Protein 1Q2Y (pdb70)

Sequence (140 aa):
MKAVIAKNEEQLKDAFYVREEVFVKEQNVPAEEEIDELENESEHIVVYDGEKPVGAGRWRMKDGYGKLERICVLKSHRSAGVGGIIMKALEKAAADGGASGFILNAQTQAVPFYKKHGYRVLSEKEFLDAGIPHLQMMKD

Nearest PDB structures (foldseek):
  1q2y-assembly1_A  TM=1.007E+00  e=3.861E-29  Bacillus subtilis
  5jph-assembly2_A  TM=8.997E-01  e=4.196E-15  Staphylococcus aureus subsp. aureus COL
  3ne7-assembly1_A  TM=6.985E-01  e=9.681E-07  Thermoplasma acidophilum
  2cnt-assembly4_D  TM=7.303E-01  e=1.438E-05  Salmonella enterica subsp. enterica serovar Typhimurium str. LT2
  5isv-assembly2_B  TM=6.826E-01  e=3.192E-05  Escherichia coli O157:H7

Radius of gyration: 13.89 Å; Cα contacts (8 Å, |Δi|>4): 269; chains: 1; bounding box: 32×38×34 Å

InterPro domains:
  IPR000182 GNAT domain [PF13673] (20-139)
  IPR000182 GNAT domain [PS51186] (2-140)
  IPR016181 Acyl-CoA N-acyltransferase [SSF55729] (3-140)
  IPR039143 Glucosamine 6-phosphate N-acetyltra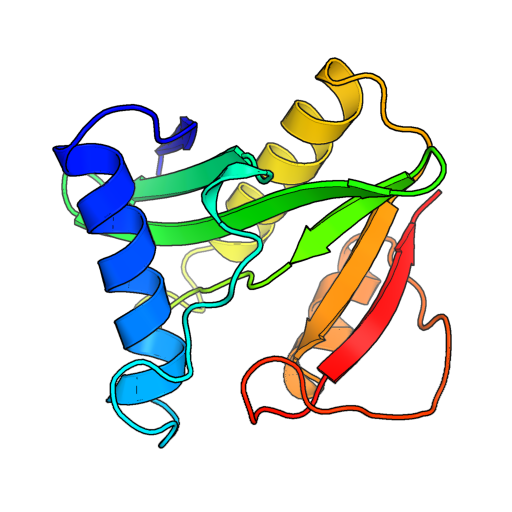nsferase-like [PTHR13355] (19-128)

Foldseek 3Di:
DAKDWDDDDVSVVLQVVQLCQVQPVVPPQPRPLSDDPCVVQWIKMFGDDVNHTFWIWIWHADPQAIETESTGGHPVCPPVPVVVVHVVVSVVVCVVVRHDWYKYWAQVVCVVVVVVVAKDFPDPDWDQDSNGTTTMIIHD

Solvent-accessible surface area: 7651 Å² total; per-residue (Å²): 116,133,25,42,66,6,150,75,111,103,42,56,117,36,6,49,117,1,10,58,33,5,4,32,110,36,44,142,10,90,76,127,108,8,80,39,165,53,22,157,122,14,47,12,4,0,0,31,68,70,168,107,22,0,0,5,5,3,21,36,80,95,126,41,68,0,20,0,7,12,15,0,31,16,116,86,33,157,122,36,46,1,17,24,45,0,2,139,17,0,33,145,12,0,55,117,43,58,21,76,15,21,27,0,13,1,36,41,125,23,12,93,78,8,119,160,60,44,3,185,55,90,52,165,153,84,68,119,37,6,48,24,55,3,20,48,0,40,50,156

B-factor: mean 26.96, std 13.17, range [8.78, 85.09]

CATH classification: 3.40.630.30

Organism: Bacillus subtilis (strain 168) (NCBI:txid224308)

Secondary structure (DSSP, 8-state):
-EEEEE-SHHHHHHHHHHHHIIIIIIS---TTTT--TTGGGSEEEEEEETTEEE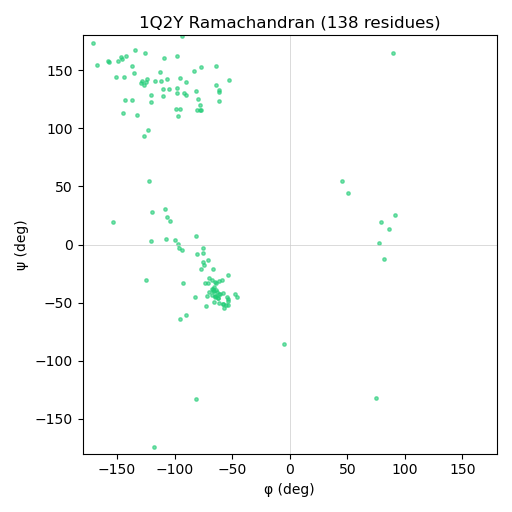EEEEEEEETTEEEEEEEE--GGGTTTTHHHHHHHHHHHHHHHTT--SEEEEEEGGGHHHHHHTT-EES-S--EESSSSEEEEEEE-

Structure (mmCIF, N/CA/C/O backbone):
data_1Q2Y
#
_entry.id   1Q2Y
#
_cell.length_a   35.266
_cell.length_b   59.283
_cell.length_c   71.556
_cell.angle_alpha   90.00
_cell.angle_beta   90.00
_cell.angle_gamma   90.00
#
_symmetry.space_group_name_H-M   'P 21 21 21'
#
loop_
_entity.id
_entity.type
_entity.pdbx_description
1 polymer 'similar to hypothetical proteins'
2 water water
#
loop_
_atom_site.group_PDB
_atom_site.id
_atom_site.type_symbol
_atom_site.label_atom_id
_atom_site.label_alt_id
_atom_site.label_comp_id
_atom_site.label_asym_id
_atom_site.label_entity_id
_atom_site.label_seq_id
_atom_site.pdbx_PDB_ins_code
_atom_site.Cartn_x
_atom_site.Cartn_y
_atom_site.Cartn_z
_atom_site.occupancy
_atom_site.B_iso_or_equiv
_atom_site.auth_seq_id
_atom_site.auth_comp_id
_atom_site.auth_asym_id
_atom_site.auth_atom_id
_atom_site.pdbx_PDB_model_num
ATOM 1 N N . MET A 1 1 ? 18.877 45.409 32.481 1.00 25.59 1 MET A N 1
ATOM 2 C CA . MET A 1 1 ? 19.592 44.644 31.414 1.00 27.48 1 MET A CA 1
ATOM 3 C C . MET A 1 1 ? 19.187 45.036 29.993 1.00 26.80 1 MET A C 1
ATOM 4 O O . MET A 1 1 ? 18.006 45.025 29.650 1.00 26.26 1 MET A O 1
ATOM 9 N N . LYS A 1 2 ? 20.179 45.370 29.167 1.00 22.80 2 LYS A N 1
ATOM 10 C CA . LYS A 1 2 ? 19.930 45.768 27.782 1.00 22.00 2 LYS A CA 1
ATOM 11 C C . LYS A 1 2 ? 20.943 45.127 26.813 1.00 20.28 2 LYS A C 1
ATOM 12 O O . LYS A 1 2 ? 22.156 45.274 26.987 1.00 18.68 2 LYS A O 1
ATOM 18 N N . ALA A 1 3 ? 20.437 44.413 25.805 1.00 21.89 3 ALA A N 1
ATOM 19 C CA . ALA A 1 3 ? 21.284 43.753 24.806 1.00 22.05 3 ALA A CA 1
ATOM 20 C C . ALA A 1 3 ? 21.534 44.695 23.629 1.00 21.41 3 ALA A C 1
ATOM 21 O O . ALA A 1 3 ? 20.631 45.402 23.184 1.00 22.11 3 ALA A O 1
ATOM 23 N N . VAL A 1 4 ? 22.757 44.689 23.112 1.00 18.27 4 VAL A N 1
ATOM 24 C CA . VAL A 1 4 ? 23.104 45.571 22.008 1.00 19.22 4 VAL A CA 1
ATOM 25 C C . VAL A 1 4 ? 24.065 44.921 21.016 1.00 17.69 4 VAL A 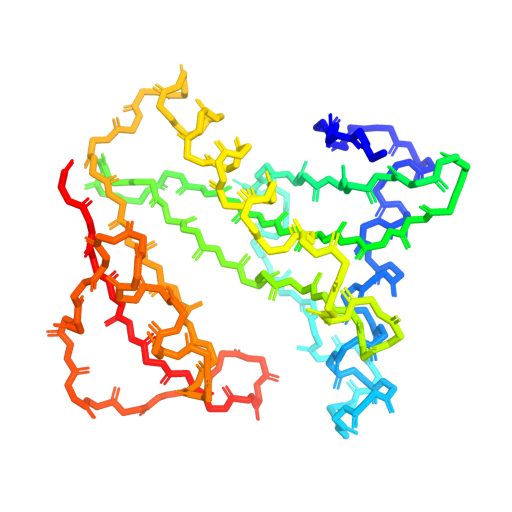C 1
ATOM 26 O O . VAL A 1 4 ? 24.942 44.153 21.410 1.00 16.21 4 VAL A O 1
ATOM 30 N N . ILE A 1 5 ? 23.897 45.220 19.729 1.00 17.66 5 ILE A N 1
ATOM 31 C CA . ILE A 1 5 ? 24.816 44.693 18.728 1.00 17.74 5 ILE A CA 1
ATOM 32 C C . ILE A 1 5 ? 26.032 45.615 18.799 1.00 17.72 5 ILE A C 1
ATOM 33 O O . ILE A 1 5 ? 25.932 46.806 18.515 1.00 17.34 5 ILE A O 1
ATOM 38 N N . ALA A 1 6 ? 27.169 45.059 19.202 1.00 17.31 6 ALA A N 1
ATOM 39 C CA . ALA A 1 6 ? 28.405 45.816 19.347 1.00 18.53 6 ALA A CA 1
ATOM 40 C C . ALA A 1 6 ? 29.059 46.101 18.002 1.00 19.76 6 ALA A C 1
ATOM 41 O O . ALA A 1 6 ? 29.487 45.179 17.300 1.00 19.44 6 ALA A O 1
ATOM 43 N N . LYS A 1 7 ? 29.141 47.384 17.657 1.00 17.67 7 LYS A N 1
ATOM 44 C CA . LYS A 1 7 ? 29.723 47.817 16.389 1.00 18.83 7 LYS A CA 1
ATOM 45 C C . LYS A 1 7 ? 30.850 48.834 16.532 1.00 16.55 7 LYS A C 1
ATOM 46 O O . LYS A 1 7 ? 31.746 48.876 15.691 1.00 16.63 7 LYS A O 1
ATOM 52 N N . ASN A 1 8 ? 30.797 49.663 17.574 1.00 16.16 8 ASN A N 1
ATOM 53 C CA . ASN A 1 8 ? 31.817 50.691 17.763 1.00 16.78 8 ASN A CA 1
ATOM 54 C C . ASN A 1 8 ? 32.963 50.260 18.659 1.00 13.66 8 ASN A C 1
ATOM 55 O O . ASN A 1 8 ? 32.980 49.134 19.161 1.00 13.30 8 ASN A O 1
ATOM 60 N N . GLU A 1 9 ? 33.921 51.157 18.859 1.00 10.79 9 GLU A N 1
ATOM 61 C CA . GLU A 1 9 ? 35.089 50.836 19.669 1.00 13.33 9 GLU A CA 1
ATOM 62 C C . GLU A 1 9 ? 34.795 50.380 21.095 1.00 12.73 9 GLU A C 1
ATOM 63 O O . GLU A 1 9 ? 35.247 49.315 21.519 1.00 13.29 9 GLU A O 1
ATOM 69 N N . GLU A 1 10 ? 34.048 51.183 21.842 1.00 13.05 10 GLU A N 1
ATOM 70 C CA . GLU A 1 10 ? 33.763 50.838 23.223 1.00 15.94 10 GLU A CA 1
ATOM 71 C C . GLU A 1 10 ? 32.898 49.598 23.396 1.00 14.41 10 GLU A C 1
ATOM 72 O O . GLU A 1 10 ? 33.140 48.807 24.300 1.00 12.97 10 GLU A O 1
ATOM 78 N N . GLN A 1 11 ? 31.909 49.413 22.528 1.00 13.77 11 GLN A N 1
ATOM 79 C CA . GLN A 1 11 ? 31.037 48.243 22.627 1.00 16.08 11 GLN A CA 1
ATOM 80 C C . GLN A 1 11 ? 31.781 46.929 22.349 1.00 15.01 11 GLN A C 1
ATOM 81 O O . GLN A 1 11 ? 31.537 45.923 23.015 1.00 14.87 11 GLN A O 1
ATOM 87 N N . LEU A 1 12 ? 32.671 46.931 21.361 1.00 12.21 12 LEU A N 1
ATOM 88 C CA . LEU A 1 12 ? 33.414 45.718 21.031 1.00 12.52 12 LEU A CA 1
ATOM 89 C C . LEU A 1 12 ? 34.464 45.454 22.096 1.00 13.27 12 LEU A C 1
ATOM 90 O O . LEU A 1 12 ? 34.764 44.298 22.398 1.00 11.88 12 LEU A O 1
ATOM 95 N N . LYS A 1 13 ? 35.018 46.521 22.671 1.00 16.46 13 LYS A N 1
ATOM 96 C CA . LYS A 1 13 ? 36.002 46.371 23.735 1.00 17.77 13 LYS A CA 1
ATOM 97 C C . LYS A 1 13 ? 35.308 45.691 24.910 1.00 18.45 13 LYS A C 1
ATOM 98 O O . LYS A 1 13 ? 35.883 44.821 25.561 1.00 17.71 13 LYS A O 1
ATOM 104 N N . ASP A 1 14 ? 34.070 46.097 25.184 1.00 19.48 14 ASP A N 1
ATOM 105 C CA . ASP A 1 14 ? 33.321 45.502 26.287 1.00 19.35 14 ASP A CA 1
ATOM 106 C C . ASP A 1 14 ? 33.022 44.027 26.011 1.00 17.75 14 ASP A C 1
ATOM 107 O O . ASP A 1 14 ? 33.036 43.203 26.929 1.00 18.04 14 ASP A O 1
ATOM 112 N N . ALA A 1 15 ? 32.758 43.697 24.748 1.00 11.47 15 ALA A N 1
ATOM 113 C CA . ALA A 1 15 ? 32.439 42.316 24.377 1.00 12.20 15 ALA A CA 1
ATOM 114 C C . ALA A 1 15 ? 33.610 41.391 24.637 1.00 12.31 15 ALA A C 1
ATOM 115 O O . ALA A 1 15 ? 33.435 40.297 25.181 1.00 11.94 15 ALA A O 1
ATOM 117 N N . PHE A 1 16 ? 34.805 41.828 24.252 1.00 15.64 16 PHE A N 1
ATOM 118 C CA . PHE A 1 16 ? 35.988 41.009 24.453 1.00 15.86 16 PHE A CA 1
ATOM 119 C C . PHE A 1 16 ? 36.476 41.020 25.895 1.00 14.96 16 PHE A C 1
ATOM 120 O O . PHE A 1 16 ? 37.195 40.117 26.313 1.00 14.47 16 PHE A O 1
ATOM 128 N N . TYR A 1 17 ? 36.085 42.037 26.659 1.00 13.66 17 TYR A N 1
ATOM 129 C CA . TYR A 1 17 ? 36.458 42.086 28.066 1.00 13.67 17 TYR A CA 1
ATOM 130 C C . TYR A 1 17 ? 35.660 40.986 28.759 1.00 13.03 17 TYR A C 1
ATOM 131 O O . TYR A 1 17 ? 36.167 40.266 29.623 1.00 15.44 17 TYR A O 1
ATOM 140 N N . VAL A 1 18 ? 34.396 40.857 28.369 1.00 11.40 18 VAL A N 1
ATOM 141 C CA . VAL A 1 18 ? 33.528 39.838 28.948 1.00 8.78 18 VAL A CA 1
ATOM 142 C C . VAL A 1 18 ? 34.004 38.436 28.546 1.00 12.44 18 VAL A C 1
ATOM 143 O O . VAL A 1 18 ? 33.963 37.508 29.354 1.00 12.90 18 VAL A O 1
ATOM 147 N N . ARG A 1 19 ? 34.466 38.273 27.312 1.00 13.08 19 ARG A N 1
ATOM 148 C CA . ARG A 1 19 ? 34.935 36.953 26.906 1.00 15.52 19 ARG A CA 1
ATOM 149 C C . ARG A 1 19 ? 36.248 36.612 27.607 1.00 14.41 19 ARG A C 1
ATOM 150 O O . ARG A 1 19 ? 36.506 35.456 27.913 1.00 14.25 19 ARG A O 1
ATOM 158 N N . GLU A 1 20 ? 37.080 37.615 27.860 1.00 17.80 20 GLU A N 1
ATOM 159 C CA . GLU A 1 20 ? 38.346 37.367 28.554 1.00 18.21 20 GLU A CA 1
ATOM 160 C C . GLU A 1 20 ? 38.048 36.909 29.987 1.00 17.49 20 GLU A C 1
ATOM 161 O O . GLU A 1 20 ? 38.702 36.012 30.518 1.00 19.30 20 GLU A O 1
ATOM 167 N N . GLU A 1 21 ? 37.045 37.533 30.597 1.00 13.09 21 GLU A N 1
ATOM 168 C CA . GLU A 1 21 ? 36.626 37.214 31.952 1.00 14.06 21 GLU A CA 1
ATOM 169 C C . GLU A 1 21 ? 36.328 35.710 32.125 1.00 14.91 21 GLU A C 1
ATOM 170 O O . GLU A 1 21 ? 36.845 35.061 33.044 1.00 13.09 21 GLU A O 1
ATOM 176 N N . VAL A 1 22 ? 35.494 35.166 31.244 1.00 14.67 22 VAL A N 1
ATOM 177 C CA . VAL A 1 22 ? 35.119 33.757 31.314 1.00 15.48 22 VAL A CA 1
ATOM 178 C C . VAL A 1 22 ? 36.213 32.771 30.898 1.00 15.70 22 VAL A C 1
ATOM 179 O O . VAL A 1 22 ? 36.540 31.849 31.649 1.00 17.02 22 VAL A O 1
ATOM 183 N N . PHE A 1 23 ? 36.783 32.957 29.711 1.00 16.04 23 PHE A N 1
ATOM 184 C CA . PHE A 1 23 ? 37.817 32.045 29.229 1.00 18.23 23 PHE A CA 1
ATOM 185 C C . PHE A 1 23 ? 39.170 32.143 29.937 1.00 19.67 23 PHE A C 1
ATOM 186 O O . PHE A 1 23 ? 39.766 31.128 30.289 1.00 20.40 23 PHE A O 1
ATOM 194 N N . VAL A 1 24 ? 39.647 33.359 30.160 1.00 18.40 24 VAL A N 1
ATOM 195 C CA . VAL A 1 24 ? 40.939 33.549 30.794 1.00 19.72 24 VAL A CA 1
ATOM 196 C C . VAL A 1 24 ? 40.921 33.653 32.316 1.00 21.44 24 VAL A C 1
ATOM 197 O O . VAL A 1 24 ? 41.537 32.846 33.011 1.00 20.16 24 VAL A O 1
ATOM 201 N N . LYS A 1 25 ? 40.217 34.646 32.836 1.00 18.70 25 LYS A N 1
ATOM 202 C CA . LYS A 1 25 ? 40.183 34.843 34.272 1.00 23.48 25 LYS A CA 1
ATOM 203 C C . LYS A 1 25 ? 39.515 33.731 35.074 1.00 23.63 25 LYS A C 1
ATOM 204 O O . LYS A 1 25 ? 40.051 33.314 36.099 1.00 23.11 25 LYS A O 1
ATOM 210 N N . GLU A 1 26 ? 38.370 33.232 34.618 1.00 21.62 26 GLU A N 1
ATOM 211 C CA . GLU A 1 26 ? 37.685 32.167 35.343 1.00 22.20 26 GLU A CA 1
ATOM 212 C C . GLU A 1 26 ? 38.250 30.789 35.026 1.00 25.23 26 GLU A C 1
ATOM 213 O O . GLU A 1 26 ? 38.452 29.973 35.922 1.00 26.50 26 GLU A O 1
ATOM 219 N N . GLN A 1 27 ? 38.474 30.512 33.749 1.00 34.60 27 GLN A N 1
ATOM 220 C CA . GLN A 1 27 ? 39.033 29.226 33.376 1.00 39.27 27 GLN A CA 1
ATOM 221 C C . GLN A 1 27 ? 40.521 29.356 33.601 1.00 42.44 27 GLN A C 1
ATOM 222 O O . GLN A 1 27 ? 40.952 29.843 34.644 1.00 44.12 27 GLN A O 1
ATOM 228 N N . ASN A 1 28 ? 41.310 28.933 32.629 1.00 35.22 28 ASN A N 1
ATOM 229 C CA . ASN A 1 28 ? 42.754 29.041 32.754 1.00 36.86 28 ASN A CA 1
ATOM 230 C C . ASN A 1 28 ? 43.350 29.127 31.364 1.00 34.43 28 ASN A C 1
ATOM 231 O O . ASN A 1 28 ? 44.537 28.879 31.162 1.00 34.67 28 ASN A O 1
ATOM 236 N N . VAL A 1 29 ? 42.502 29.484 30.405 1.00 27.76 29 VAL A N 1
ATOM 237 C CA . VAL A 1 29 ? 42.915 29.608 29.019 1.00 25.24 29 VAL A CA 1
ATOM 238 C C . VAL A 1 29 ? 43.994 30.678 28.919 1.00 24.81 29 VAL A C 1
ATOM 239 O O . VAL A 1 29 ? 43.845 31.774 29.460 1.00 20.96 29 VAL A O 1
ATOM 243 N N . PRO A 1 30 ? 45.106 30.365 28.239 1.00 34.81 30 PRO A N 1
ATOM 244 C CA . PRO A 1 30 ? 46.201 31.324 28.084 1.00 34.82 30 PRO A CA 1
ATOM 245 C C . PRO A 1 30 ? 45.688 32.649 27.518 1.00 34.27 30 PRO A C 1
ATOM 246 O O . PRO A 1 30 ? 44.811 32.666 26.652 1.00 34.33 30 PRO A O 1
ATOM 250 N N . ALA A 1 31 ? 46.245 33.742 28.029 1.00 58.07 31 ALA A N 1
ATOM 251 C CA . ALA A 1 31 ? 45.897 35.106 27.638 1.00 61.00 31 ALA A CA 1
ATOM 252 C C . ALA A 1 31 ? 44.910 35.286 26.487 1.00 63.79 31 ALA A C 1
ATOM 253 O O . ALA A 1 31 ? 43.708 35.434 26.717 1.00 65.16 31 ALA A O 1
ATOM 255 N N . GLU A 1 32 ? 45.399 35.277 25.250 1.00 26.27 32 GLU A N 1
ATOM 256 C CA . GLU A 1 32 ? 44.499 35.497 24.120 1.00 28.11 32 GLU A CA 1
ATOM 257 C C . GLU A 1 32 ? 44.153 34.313 23.217 1.00 26.39 32 GLU A C 1
ATOM 258 O O . GLU A 1 32 ? 43.892 34.498 22.029 1.00 24.36 32 GLU A O 1
ATOM 264 N N . GLU A 1 33 ? 44.135 33.104 23.766 1.00 23.43 33 GLU A N 1
ATOM 265 C CA . GLU A 1 33 ? 43.774 31.928 22.968 1.00 23.05 33 GLU A CA 1
ATOM 266 C C . GLU A 1 33 ? 42.257 31.946 22.769 1.00 20.22 33 GLU A C 1
ATOM 267 O O . GLU A 1 33 ? 41.697 31.152 22.016 1.00 16.30 33 GLU A O 1
ATOM 273 N N . GLU A 1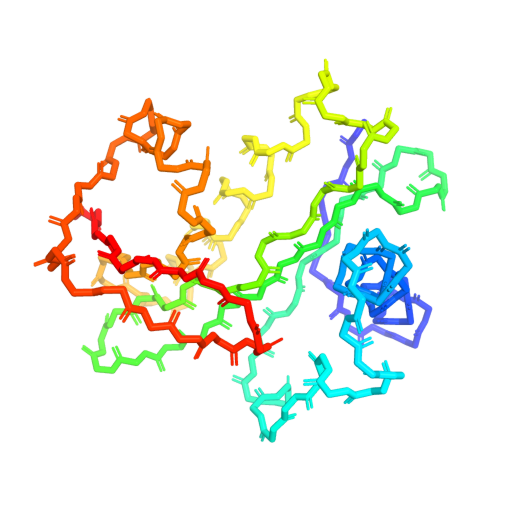 34 ? 41.618 32.882 23.463 1.00 28.73 34 GLU A N 1
ATOM 274 C CA . GLU A 1 34 ? 40.172 33.095 23.460 1.00 28.45 34 GLU A CA 1
ATOM 275 C C . GLU A 1 34 ? 39.648 33.771 22.188 1.00 25.73 34 GLU A C 1
ATOM 276 O O . GLU A 1 34 ? 38.447 33.772 21.929 1.00 25.00 34 GLU A O 1
ATOM 282 N N . ILE A 1 35 ? 40.550 34.353 21.407 1.00 25.85 35 ILE A N 1
ATOM 283 C CA . ILE A 1 35 ? 40.171 35.063 20.188 1.00 23.35 35 ILE A CA 1
ATOM 284 C C . ILE A 1 35 ? 40.632 34.310 18.951 1.00 23.65 35 ILE A C 1
ATOM 285 O O . ILE A 1 35 ? 41.778 33.860 18.885 1.00 23.22 35 ILE A O 1
ATOM 290 N N . ASP A 1 36 ? 39.746 34.167 17.969 1.00 21.36 36 ASP A N 1
ATOM 291 C CA . ASP A 1 36 ? 40.117 33.448 16.760 1.00 21.83 36 ASP A CA 1
ATOM 292 C C . ASP A 1 36 ? 40.075 34.298 15.493 1.00 22.23 36 ASP A C 1
ATOM 293 O O . ASP A 1 36 ? 39.857 35.507 15.554 1.00 19.76 36 ASP A O 1
ATOM 298 N N . GLU A 1 37 ? 40.285 33.654 14.348 1.00 23.79 37 GLU A N 1
ATOM 299 C CA . GLU A 1 37 ? 40.316 34.341 13.057 1.00 25.63 37 GLU A CA 1
ATOM 300 C C . GLU A 1 37 ? 38.946 34.619 12.446 1.00 22.66 37 GLU A C 1
ATOM 301 O O . GLU A 1 37 ? 38.860 35.083 11.313 1.00 19.70 37 GLU A O 1
ATOM 307 N N . LEU A 1 38 ? 37.880 34.355 13.192 1.00 21.74 38 LEU A N 1
ATOM 308 C CA . LEU A 1 38 ? 36.524 34.558 12.677 1.00 20.30 38 LEU A CA 1
ATOM 309 C C . LEU A 1 38 ? 35.779 35.756 13.279 1.00 18.99 38 LEU A C 1
ATOM 310 O O . LEU A 1 38 ? 34.612 35.970 12.979 1.00 18.68 38 LEU A O 1
ATOM 315 N N . GLU A 1 39 ? 36.451 36.532 14.123 1.00 19.81 39 GLU A N 1
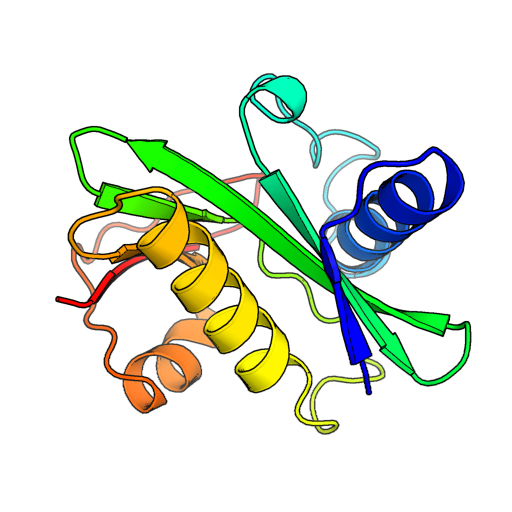ATOM 316 C CA . GLU A 1 39 ? 35.813 37.675 14.771 1.00 18.09 39 GLU A CA 1
ATOM 317 C C . GLU A 1 39 ? 35.234 38.720 13.804 1.00 18.17 39 GLU A C 1
ATOM 318 O O . GLU A 1 39 ? 34.137 39.238 14.029 1.00 16.36 39 GLU A O 1
ATOM 324 N N . ASN A 1 40 ? 35.958 39.040 12.736 1.00 17.13 40 ASN A N 1
ATOM 325 C CA . ASN A 1 40 ? 35.465 40.036 11.791 1.00 19.49 40 ASN A CA 1
ATOM 326 C C . ASN A 1 40 ? 34.341 39.528 10.899 1.00 21.20 40 ASN A C 1
ATOM 327 O O . ASN A 1 40 ? 33.620 40.329 10.301 1.00 21.81 40 ASN A O 1
ATOM 332 N N . GLU A 1 41 ? 34.184 38.209 10.814 1.00 22.11 41 GLU A N 1
ATOM 333 C CA . GLU A 1 41 ? 33.126 37.618 9.991 1.00 23.80 41 GLU A CA 1
ATOM 334 C C . GLU A 1 41 ? 31.871 37.353 10.822 1.00 22.81 41 GLU A C 1
ATOM 335 O O . GLU A 1 41 ? 30.846 36.928 10.295 1.00 23.63 41 GLU A O 1
ATOM 341 N N . SER A 1 42 ? 31.958 37.597 12.123 1.00 17.79 42 SER A N 1
ATOM 342 C CA . SER A 1 42 ? 30.834 37.358 13.015 1.00 15.36 42 SER A CA 1
ATOM 343 C C . SER A 1 42 ? 30.212 38.651 13.515 1.00 15.12 42 SER A C 1
ATOM 344 O O . SER A 1 42 ? 30.845 39.710 13.476 1.00 13.61 42 SER A O 1
ATOM 347 N N . GLU A 1 43 ? 28.971 38.562 13.988 1.00 17.11 43 GLU A N 1
ATOM 348 C CA . GLU A 1 43 ? 28.296 39.723 14.553 1.00 17.26 43 GLU A CA 1
ATOM 349 C C . GLU A 1 43 ? 28.313 39.509 16.065 1.00 15.63 43 GLU A C 1
ATOM 350 O O . GLU A 1 43 ? 28.001 38.420 16.542 1.00 14.98 43 GLU A O 1
ATOM 356 N N . HIS A 1 44 ? 28.675 40.548 16.816 1.00 13.59 44 HIS A N 1
ATOM 357 C CA . HIS A 1 44 ? 28.771 40.442 18.260 1.00 11.96 44 HIS A CA 1
ATOM 358 C C . HIS A 1 44 ? 27.674 41.132 19.043 1.00 13.90 44 HIS A C 1
ATOM 359 O O . HIS A 1 44 ? 27.224 42.212 18.678 1.00 14.29 44 HIS A O 1
ATOM 366 N N . ILE A 1 45 ? 27.259 40.503 20.138 1.00 18.07 45 ILE A N 1
ATOM 367 C CA . ILE A 1 45 ? 26.234 41.082 20.999 1.00 17.09 45 ILE A CA 1
ATOM 368 C C . ILE A 1 45 ? 26.725 41.193 22.434 1.00 18.59 45 ILE A C 1
ATOM 369 O O . ILE A 1 45 ? 27.392 40.287 22.947 1.00 18.30 45 ILE A O 1
ATOM 374 N N . VAL A 1 46 ? 26.386 42.308 23.074 1.00 15.12 46 VAL A N 1
ATOM 375 C CA . VAL A 1 46 ? 26.767 42.563 24.460 1.00 15.33 46 VAL A CA 1
ATOM 376 C C . VAL A 1 46 ? 25.534 42.938 25.267 1.00 14.75 46 VAL A C 1
ATOM 377 O O . VAL A 1 46 ? 24.660 43.651 24.777 1.00 12.49 46 VAL A O 1
ATOM 381 N N . VAL A 1 47 ? 25.464 42.442 26.497 1.00 16.02 47 VAL A N 1
ATOM 382 C CA . VAL A 1 47 ? 24.351 42.747 27.384 1.00 16.88 47 VAL A CA 1
ATOM 383 C C . VAL A 1 47 ? 24.887 43.651 28.490 1.00 17.27 47 VAL A C 1
ATOM 384 O O . VAL A 1 47 ? 25.895 43.334 29.127 1.00 18.53 47 VAL A O 1
ATOM 388 N N . TYR A 1 48 ? 24.225 44.785 28.702 1.00 19.09 48 TYR A N 1
ATOM 389 C CA . TYR A 1 48 ? 24.636 45.729 29.739 1.00 19.83 48 TYR A CA 1
ATOM 390 C C . TYR A 1 48 ? 23.625 45.839 30.877 1.00 20.79 48 TYR A C 1
ATOM 391 O O . TYR A 1 48 ? 22.421 45.690 30.672 1.00 21.16 48 TYR A O 1
ATOM 400 N N . ASP A 1 49 ? 24.133 46.094 32.078 1.00 20.30 49 ASP A N 1
ATOM 401 C CA . ASP A 1 49 ? 23.288 46.354 33.236 1.00 21.74 49 ASP A CA 1
ATOM 402 C C . ASP A 1 49 ? 23.848 47.727 33.599 1.00 23.02 49 ASP A C 1
ATOM 403 O O . ASP A 1 49 ? 24.904 47.828 34.234 1.00 22.80 49 ASP A O 1
ATOM 408 N N . GLY A 1 50 ? 23.160 48.781 33.174 1.00 19.00 50 GLY A N 1
ATOM 409 C CA . GLY A 1 50 ? 23.669 50.114 33.428 1.00 22.07 50 GLY A CA 1
ATOM 410 C C . GLY A 1 50 ? 24.812 50.244 32.438 1.00 24.83 50 GLY A C 1
ATOM 411 O O . GLY A 1 50 ? 24.643 49.899 31.268 1.00 26.42 50 GLY A O 1
ATOM 412 N N . GLU A 1 51 ? 25.977 50.705 32.876 1.00 24.94 51 GLU A N 1
ATOM 413 C CA . GLU A 1 51 ? 27.094 50.822 31.947 1.00 27.06 51 GLU A CA 1
ATOM 414 C C . GLU A 1 51 ? 28.069 49.649 32.064 1.00 24.23 51 GLU A C 1
ATOM 415 O O . GLU A 1 51 ? 29.099 49.617 31.395 1.00 22.77 51 GLU A O 1
ATOM 421 N N . LYS A 1 52 ? 27.731 48.676 32.903 1.00 24.16 52 LYS A N 1
ATOM 422 C CA . LYS A 1 52 ? 28.579 47.501 33.093 1.00 21.64 52 LYS A CA 1
ATOM 423 C C . LYS A 1 52 ? 28.225 46.367 32.127 1.00 17.29 52 LYS A C 1
ATOM 424 O O . LYS A 1 52 ? 27.064 45.985 32.009 1.00 16.37 52 LYS A O 1
ATOM 430 N N . PRO A 1 53 ? 29.220 45.827 31.409 1.00 18.48 53 PRO A N 1
ATOM 431 C CA . PRO A 1 53 ? 28.936 44.724 30.477 1.00 15.70 53 PRO A CA 1
ATOM 432 C C . PRO A 1 53 ? 28.828 43.445 31.303 1.00 15.40 53 PRO A C 1
ATOM 433 O O . PRO A 1 53 ? 29.746 43.124 32.056 1.00 16.15 53 PRO A O 1
ATOM 437 N N . VAL A 1 54 ? 27.714 42.721 31.178 1.00 11.67 54 VAL A N 1
ATOM 438 C CA . VAL A 1 54 ? 27.525 41.495 31.952 1.00 12.23 54 VAL A CA 1
ATOM 439 C C . VAL A 1 54 ? 27.323 40.215 31.126 1.00 13.21 54 VAL A C 1
ATOM 440 O O . VAL A 1 54 ? 27.101 39.137 31.686 1.00 15.69 54 VAL A O 1
ATOM 444 N N . GLY A 1 55 ? 27.407 40.340 29.804 1.00 16.78 55 GLY A N 1
ATOM 445 C CA . GLY A 1 55 ? 27.256 39.194 28.925 1.00 17.30 55 GLY A CA 1
ATOM 446 C C . GLY A 1 55 ? 27.684 39.480 27.493 1.00 14.17 55 GLY A C 1
ATOM 447 O O . GLY A 1 55 ? 27.657 40.627 27.048 1.00 14.41 55 GLY A O 1
ATOM 448 N N . ALA A 1 56 ? 28.075 38.436 26.767 1.00 11.87 56 ALA A N 1
ATO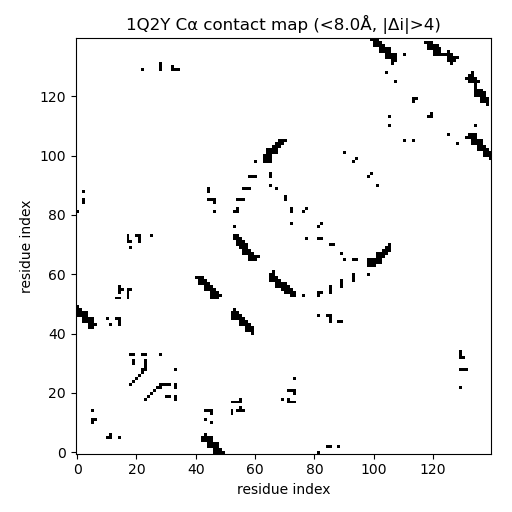M 449 C CA . ALA A 1 56 ? 28.497 38.575 25.380 1.00 10.87 56 ALA A CA 1
ATOM 450 C C . ALA A 1 56 ? 28.384 37.263 24.593 1.00 11.11 56 ALA A C 1
ATOM 451 O O . ALA A 1 56 ? 28.368 36.174 25.166 1.00 10.10 56 ALA A O 1
ATOM 453 N N . GLY A 1 57 ? 28.308 37.388 23.269 1.00 12.35 57 GLY A N 1
ATOM 454 C CA . GLY A 1 57 ? 28.198 36.229 22.402 1.00 13.94 57 GLY A CA 1
ATOM 455 C C . GLY A 1 57 ? 28.360 36.656 20.952 1.00 13.74 57 GLY A C 1
ATOM 456 O O . GLY A 1 57 ? 28.450 37.853 20.677 1.00 12.32 57 GLY A O 1
ATOM 457 N N . ARG A 1 58 ? 28.413 35.693 20.030 1.00 13.28 58 ARG A N 1
ATOM 458 C CA . ARG A 1 58 ? 28.554 36.010 18.614 1.00 14.10 58 ARG A CA 1
ATOM 459 C C . ARG A 1 58 ? 27.821 34.994 17.752 1.00 15.41 58 ARG A C 1
ATOM 460 O O . ARG A 1 58 ? 27.493 33.905 18.209 1.00 15.75 58 ARG A O 1
ATOM 468 N N . TRP A 1 59 ? 27.549 35.364 16.503 1.00 16.53 59 TRP A N 1
ATOM 469 C CA . TRP A 1 59 ? 26.889 34.460 15.576 1.00 16.96 59 TRP A CA 1
ATOM 470 C C . TRP A 1 59 ? 27.370 34.775 14.176 1.00 14.48 59 TRP A C 1
ATOM 471 O O . TRP A 1 59 ? 27.873 35.866 13.912 1.00 13.31 59 TRP A O 1
ATOM 482 N N . ARG A 1 60 ? 27.242 33.801 13.289 1.00 10.89 60 ARG A N 1
ATOM 483 C CA . ARG A 1 60 ? 27.615 33.976 11.894 1.00 14.13 60 ARG A CA 1
ATOM 484 C C . ARG A 1 60 ? 26.835 32.955 11.085 1.00 15.21 60 ARG A C 1
ATOM 485 O O . ARG A 1 60 ? 26.383 31.939 11.626 1.00 11.99 60 ARG A O 1
ATOM 493 N N . MET A 1 61 ? 26.653 33.241 9.801 1.00 22.26 61 MET A N 1
ATOM 494 C CA . MET A 1 61 ? 25.909 32.349 8.919 1.00 24.82 61 MET A CA 1
ATOM 495 C C . MET A 1 61 ? 26.832 31.225 8.467 1.00 23.46 61 MET A C 1
ATOM 496 O O . MET A 1 61 ? 27.959 31.471 8.052 1.00 23.73 61 MET A O 1
ATOM 501 N N . LYS A 1 62 ? 26.355 29.991 8.553 1.00 19.80 62 LYS A N 1
ATOM 502 C CA . LYS A 1 62 ? 27.154 28.840 8.156 1.00 20.76 62 LYS A CA 1
ATOM 503 C C . LYS A 1 62 ? 26.231 27.790 7.543 1.00 20.52 62 LYS A C 1
ATOM 504 O O . LYS A 1 62 ? 25.393 27.206 8.233 1.00 20.15 62 LYS A O 1
ATOM 510 N N . ASP A 1 63 ? 26.394 27.556 6.246 1.00 19.91 63 ASP A N 1
ATOM 511 C CA . ASP A 1 63 ? 25.575 26.590 5.519 1.00 19.62 63 ASP A CA 1
ATOM 512 C C . ASP A 1 63 ? 24.079 26.794 5.738 1.00 19.59 63 ASP A C 1
ATOM 513 O O . ASP A 1 63 ? 23.337 25.843 5.965 1.00 20.12 63 ASP A O 1
ATOM 518 N N . GLY A 1 64 ? 23.648 28.050 5.678 1.00 27.31 64 GLY A N 1
ATOM 519 C CA . GLY A 1 64 ? 22.242 28.364 5.834 1.00 27.37 64 GLY A CA 1
ATOM 520 C C . GLY A 1 64 ? 21.744 28.445 7.262 1.00 27.07 64 GLY A C 1
ATOM 521 O O . GLY A 1 64 ? 20.633 28.915 7.497 1.00 26.77 64 GLY A O 1
ATOM 522 N N . TYR A 1 65 ? 22.547 27.975 8.212 1.00 22.57 65 TYR A N 1
ATOM 523 C CA . TYR A 1 65 ? 22.166 28.021 9.622 1.00 23.45 65 TYR A CA 1
ATOM 524 C C . TYR A 1 65 ? 22.804 29.229 10.313 1.00 20.58 65 TYR A C 1
ATOM 525 O O . TYR A 1 65 ? 23.754 29.814 9.807 1.00 20.05 65 TYR A O 1
ATOM 534 N N . GLY A 1 66 ? 22.272 29.598 11.472 1.00 21.30 66 GLY A N 1
ATOM 535 C CA . GLY A 1 66 ? 22.848 30.693 12.224 1.00 19.47 66 GLY A CA 1
ATOM 536 C C . GLY A 1 66 ? 23.708 29.992 13.256 1.00 18.51 66 GLY A C 1
ATOM 537 O O . GLY A 1 66 ? 23.189 29.246 14.080 1.00 19.31 66 GLY A O 1
ATOM 538 N N . LYS A 1 67 ? 25.020 30.190 13.210 1.00 15.19 67 LYS A N 1
ATOM 539 C CA . LYS A 1 67 ? 25.894 29.524 14.170 1.00 16.40 67 LYS A CA 1
ATOM 540 C C . LYS A 1 67 ? 26.180 30.432 15.362 1.00 15.65 67 LYS A C 1
ATOM 541 O O . LYS A 1 67 ? 26.783 31.496 15.210 1.00 17.57 67 LYS A O 1
ATOM 547 N N . LEU A 1 68 ? 25.732 30.008 16.543 1.00 15.40 68 LEU A N 1
ATOM 548 C CA . LEU A 1 68 ? 25.913 30.780 17.774 1.00 16.52 68 LEU A CA 1
ATOM 549 C C . LEU A 1 68 ? 27.116 30.258 18.543 1.00 14.64 68 LEU A C 1
ATOM 550 O O . LEU A 1 68 ? 27.221 29.066 18.797 1.00 13.23 68 LEU A O 1
ATOM 555 N N . GLU A 1 69 ? 28.007 31.157 18.943 1.00 15.72 69 GLU A N 1
ATOM 556 C CA . GLU A 1 69 ? 29.218 30.735 19.634 1.00 16.04 69 GLU A CA 1
ATOM 557 C C . GLU A 1 69 ? 29.685 31.647 20.764 1.00 15.42 69 GLU A C 1
ATOM 558 O O . GLU A 1 69 ? 29.305 32.813 20.845 1.00 11.50 69 GLU A O 1
ATOM 564 N N . ARG A 1 70 ? 30.548 31.091 21.608 1.00 14.84 70 ARG A N 1
ATOM 565 C CA . ARG A 1 70 ? 31.149 31.806 22.727 1.00 16.90 70 ARG A CA 1
ATOM 566 C C . ARG A 1 70 ? 30.191 32.651 23.560 1.00 15.23 70 ARG A C 1
ATOM 567 O O . ARG A 1 70 ? 30.400 33.854 23.762 1.00 14.49 70 ARG A O 1
ATOM 575 N N . ILE A 1 71 ? 29.137 32.006 24.046 1.00 12.65 71 ILE A N 1
ATOM 576 C CA . ILE A 1 71 ? 28.167 32.681 24.884 1.00 13.69 71 ILE A CA 1
ATOM 577 C C . ILE A 1 71 ? 28.854 32.751 26.241 1.00 14.19 71 ILE A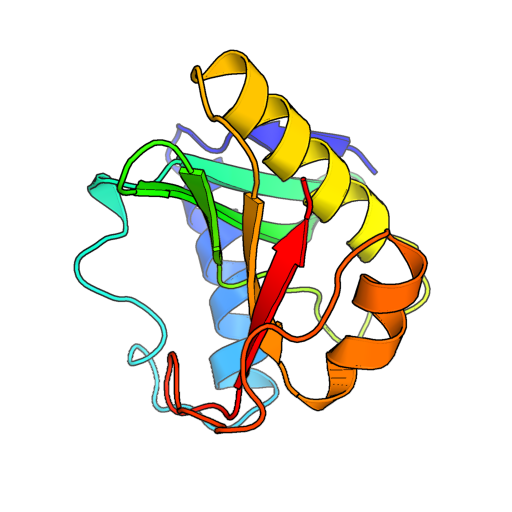 C 1
ATOM 578 O O . ILE A 1 71 ? 29.136 31.720 26.863 1.00 14.09 71 ILE A O 1
ATOM 583 N N . CYS A 1 72 ? 29.131 33.973 26.684 1.00 13.04 72 CYS A N 1
ATOM 584 C CA . CYS A 1 72 ? 29.834 34.204 27.944 1.00 14.37 72 CYS A CA 1
ATOM 585 C C . CYS A 1 72 ? 29.088 35.026 28.991 1.00 14.18 72 CYS A C 1
ATOM 586 O O . CYS A 1 72 ? 28.708 36.171 28.734 1.00 13.62 72 CYS A O 1
ATOM 589 N N . VAL A 1 73 ? 28.912 34.438 30.170 1.00 13.06 73 VAL A N 1
ATOM 590 C CA . VAL A 1 73 ? 28.274 35.110 31.298 1.00 15.97 73 VAL A CA 1
ATOM 591 C C . VAL A 1 73 ? 29.172 34.867 32.523 1.00 16.02 73 VAL A C 1
ATOM 592 O O . VAL A 1 73 ? 29.287 33.735 33.003 1.00 13.70 73 VAL A O 1
ATOM 596 N N . LEU A 1 74 ? 29.818 35.915 33.028 1.00 17.93 74 LEU A N 1
ATOM 597 C CA . LEU A 1 74 ? 30.699 35.726 34.186 1.00 21.24 74 LEU A CA 1
ATOM 598 C C . LEU A 1 74 ? 29.960 35.274 35.449 1.00 21.27 74 LEU A C 1
ATOM 599 O O . LEU A 1 74 ? 28.770 35.550 35.622 1.00 20.38 74 LEU A O 1
ATOM 604 N N . LYS A 1 75 ? 30.685 34.574 36.321 1.00 17.33 75 LYS A N 1
ATOM 605 C CA . LYS A 1 75 ? 30.140 34.033 37.571 1.00 20.65 75 LYS A CA 1
ATOM 606 C C . LYS A 1 75 ? 29.274 34.984 38.385 1.00 19.68 75 LYS A C 1
ATOM 607 O O . LYS A 1 75 ? 28.211 34.601 38.879 1.00 18.24 75 LYS A O 1
ATOM 613 N N . SER A 1 76 ? 29.738 36.216 38.538 1.00 19.12 76 SER A N 1
ATOM 614 C CA . SER A 1 76 ? 29.017 37.222 39.307 1.00 21.86 76 SER A CA 1
ATOM 615 C C . SER A 1 76 ? 27.573 37.409 38.852 1.00 22.08 76 SER A C 1
ATOM 616 O O . SER A 1 76 ? 26.726 37.826 39.637 1.00 22.08 76 SER A O 1
ATOM 619 N N . HIS A 1 77 ? 27.287 37.104 37.590 1.00 21.53 77 HIS A N 1
ATOM 620 C CA . HIS A 1 77 ? 25.929 37.285 37.076 1.00 23.05 77 HIS A CA 1
ATOM 621 C C . HIS A 1 77 ? 25.232 36.030 36.568 1.00 22.83 77 HIS A C 1
ATOM 622 O O . HIS A 1 77 ? 24.367 36.119 35.701 1.00 21.89 77 HIS A O 1
ATOM 629 N N . ARG A 1 78 ? 25.589 34.870 37.110 1.00 28.67 78 ARG A N 1
ATOM 630 C CA . ARG A 1 78 ? 24.979 33.613 36.678 1.00 31.49 78 ARG A CA 1
ATOM 631 C C . ARG A 1 78 ? 23.500 33.470 37.025 1.00 32.02 78 ARG A C 1
ATOM 632 O O . ARG A 1 78 ? 22.752 32.813 36.303 1.00 31.93 78 ARG A O 1
ATOM 640 N N . SER A 1 79 ? 23.071 34.077 38.124 1.00 40.52 79 SER A N 1
ATOM 641 C CA . SER A 1 79 ? 21.671 33.973 38.513 1.00 40.87 79 SER A CA 1
ATOM 642 C C . SER A 1 79 ? 20.903 35.258 38.207 1.00 40.17 79 SER A C 1
ATOM 643 O O . SER A 1 79 ? 19.832 35.498 38.760 1.00 40.02 79 SER A O 1
ATOM 646 N N . ALA A 1 80 ? 21.448 36.072 37.307 1.00 29.65 80 ALA A N 1
ATOM 647 C CA . ALA A 1 80 ? 20.819 37.334 36.934 1.00 27.57 80 ALA A CA 1
ATOM 648 C C . ALA A 1 80 ? 19.958 37.251 35.671 1.00 24.56 80 ALA A C 1
ATOM 649 O O . ALA A 1 80 ? 19.350 38.239 35.277 1.00 24.53 80 ALA A O 1
ATOM 651 N N . GLY A 1 81 ? 19.919 36.085 35.032 1.00 31.63 81 GLY A N 1
ATOM 652 C CA . GLY A 1 81 ? 19.117 35.924 33.828 1.00 30.77 81 GLY A CA 1
ATOM 653 C C . GLY A 1 81 ? 19.733 36.475 32.551 1.00 30.71 81 GLY A C 1
ATOM 654 O O . GLY A 1 81 ? 19.032 36.724 31.568 1.00 32.43 81 GLY A O 1
ATOM 655 N N . VAL A 1 82 ? 21.045 36.669 32.556 1.00 20.71 82 VAL A N 1
ATOM 656 C CA . VAL A 1 82 ? 21.733 37.191 31.386 1.00 19.35 82 VAL A CA 1
ATOM 657 C C . VAL A 1 82 ? 21.749 36.143 30.268 1.00 17.94 82 VAL A C 1
ATOM 658 O O . VAL A 1 82 ? 21.764 36.487 29.085 1.00 16.39 82 VAL A O 1
ATOM 662 N N . GLY A 1 83 ? 21.733 34.868 30.648 1.00 20.95 83 GLY A N 1
ATOM 663 C CA . GLY A 1 83 ? 21.755 33.795 29.664 1.00 21.59 83 GLY A CA 1
ATOM 664 C C . GLY A 1 83 ? 20.610 33.818 28.663 1.00 24.15 83 GLY A C 1
ATOM 665 O O . GLY A 1 83 ? 20.830 33.757 27.453 1.00 24.25 83 GLY A O 1
ATOM 666 N N . GLY A 1 84 ? 19.381 33.900 29.160 1.00 25.18 84 GLY A N 1
ATOM 667 C CA . GLY A 1 84 ? 18.240 33.934 28.265 1.00 27.34 84 GLY A CA 1
ATOM 668 C C . GLY A 1 84 ? 18.223 35.174 27.384 1.00 27.89 84 GLY A C 1
ATOM 669 O O . GLY A 1 84 ? 17.773 35.122 26.236 1.00 29.02 84 GLY A O 1
ATOM 670 N N . ILE A 1 85 ? 18.712 36.292 27.915 1.00 21.74 85 ILE A N 1
ATOM 671 C CA . ILE A 1 85 ? 18.737 37.539 27.160 1.00 20.72 85 ILE A CA 1
ATOM 672 C C . ILE A 1 85 ? 19.713 37.485 25.988 1.00 20.47 85 ILE A C 1
ATOM 673 O O . ILE A 1 85 ? 19.390 37.935 24.892 1.00 18.70 85 ILE A O 1
ATOM 678 N N . ILE A 1 86 ? 20.900 36.931 26.210 1.00 17.31 86 ILE A N 1
ATOM 679 C CA . ILE A 1 86 ? 21.882 36.831 25.137 1.00 19.20 86 ILE A CA 1
ATOM 680 C C . ILE A 1 86 ? 21.371 35.890 24.045 1.00 18.08 86 ILE A C 1
ATOM 681 O O . ILE A 1 86 ? 21.396 36.227 22.867 1.00 18.33 86 ILE A O 1
ATOM 686 N N . MET A 1 87 ? 20.918 34.707 24.449 1.00 26.07 87 MET A N 1
ATOM 687 C CA . MET A 1 87 ? 20.411 33.708 23.511 1.00 2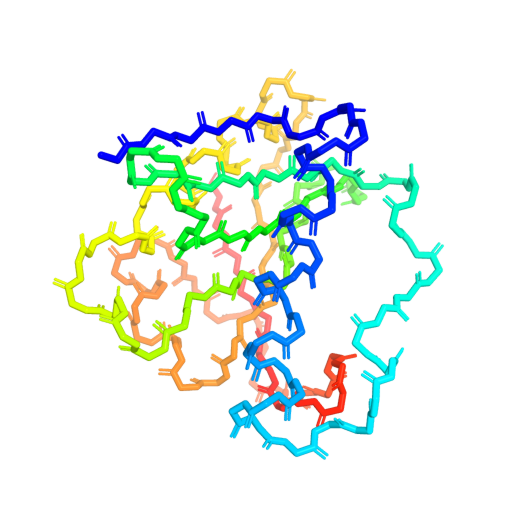7.80 87 MET A CA 1
ATOM 688 C C . MET A 1 87 ? 19.321 34.236 22.600 1.00 27.76 87 MET A C 1
ATOM 689 O O . MET A 1 87 ? 19.356 34.032 21.385 1.00 28.73 87 MET A O 1
ATOM 694 N N . LYS A 1 88 ? 18.345 34.901 23.201 1.00 26.71 88 LYS A N 1
ATOM 695 C CA . LYS A 1 88 ? 17.225 35.463 22.466 1.00 26.61 88 LYS A CA 1
ATOM 696 C C . LYS A 1 88 ? 17.704 36.553 21.510 1.00 25.09 88 LYS A C 1
ATOM 697 O O . LYS A 1 88 ? 17.216 36.658 20.384 1.00 23.23 88 LYS A O 1
ATOM 703 N N . ALA A 1 89 ? 18.661 37.363 21.961 1.00 23.01 89 ALA A N 1
ATOM 704 C CA . ALA A 1 89 ? 19.196 38.437 21.124 1.00 21.91 89 ALA A CA 1
ATOM 705 C C . ALA A 1 89 ? 19.922 37.833 19.923 1.00 20.33 89 ALA A C 1
ATOM 706 O O . ALA A 1 89 ? 19.748 38.281 18.789 1.00 17.77 89 ALA A O 1
ATOM 708 N N . LEU A 1 90 ? 20.734 36.809 20.176 1.00 17.53 90 LEU A N 1
ATOM 709 C CA . LEU A 1 90 ? 21.468 36.142 19.101 1.00 17.02 90 LEU A CA 1
ATOM 710 C C . LEU A 1 90 ? 20.525 35.493 18.089 1.00 17.92 90 LEU A C 1
ATOM 711 O O . LEU A 1 90 ? 20.703 35.638 16.879 1.00 16.51 90 LEU A O 1
ATOM 716 N N . GLU A 1 91 ? 19.522 34.775 18.580 1.00 26.96 91 GLU A N 1
ATOM 717 C CA . GLU A 1 91 ? 18.568 34.127 17.687 1.00 28.00 91 GLU A CA 1
ATOM 718 C C . GLU A 1 91 ? 17.859 35.174 16.837 1.00 29.04 91 GLU A C 1
ATOM 719 O O . GLU A 1 91 ? 17.675 34.991 15.634 1.00 28.84 91 GLU A O 1
ATOM 725 N N . LYS A 1 92 ? 17.477 36.280 17.463 1.00 27.77 92 LYS A N 1
ATOM 726 C CA . LYS A 1 92 ? 16.794 37.357 16.758 1.00 29.43 92 LYS A CA 1
ATOM 727 C C . LYS A 1 92 ? 17.679 37.937 15.656 1.00 28.99 92 LYS A C 1
ATOM 728 O O . LYS A 1 92 ? 17.249 38.072 14.508 1.00 28.24 92 LYS A O 1
ATOM 734 N N . ALA A 1 93 ? 18.919 38.270 16.004 1.00 24.93 93 ALA A N 1
ATOM 735 C CA . ALA A 1 93 ? 19.854 38.837 15.039 1.00 24.81 93 ALA A CA 1
ATOM 736 C C . ALA A 1 93 ? 20.124 37.871 13.896 1.00 25.77 93 ALA A C 1
ATOM 737 O O . ALA A 1 93 ? 20.167 38.269 12.733 1.00 26.63 93 ALA A O 1
ATOM 739 N N . ALA A 1 94 ? 20.308 36.598 14.228 1.00 27.46 94 ALA A N 1
ATOM 740 C CA . ALA A 1 94 ? 20.568 35.579 13.219 1.00 27.56 94 ALA A CA 1
ATOM 741 C C . ALA A 1 94 ? 19.380 35.467 12.267 1.00 28.40 94 ALA A C 1
ATOM 742 O O . ALA A 1 94 ? 19.553 35.409 11.049 1.00 28.45 94 ALA A O 1
ATOM 744 N N . ALA A 1 95 ? 18.176 35.432 12.833 1.00 31.81 95 ALA A N 1
ATOM 745 C CA . ALA A 1 95 ? 16.953 35.330 12.047 1.00 33.58 95 ALA A CA 1
ATOM 746 C C . ALA A 1 95 ? 16.855 36.495 11.073 1.00 35.22 95 ALA A C 1
ATOM 747 O O . ALA A 1 95 ? 16.642 36.289 9.881 1.00 35.59 95 ALA A O 1
ATOM 749 N N . ASP A 1 96 ? 17.012 37.714 11.583 1.00 34.75 96 ASP A N 1
ATOM 750 C CA . ASP A 1 96 ? 16.952 38.903 10.743 1.00 37.35 96 ASP A CA 1
ATOM 751 C C . ASP A 1 96 ? 18.016 38.823 9.663 1.00 37.69 96 ASP A C 1
ATOM 752 O O . ASP A 1 96 ? 17.841 39.358 8.565 1.00 37.03 96 ASP A O 1
ATOM 757 N N . GLY A 1 97 ? 19.119 38.151 9.984 1.00 33.30 97 GLY A N 1
ATOM 758 C CA . GLY A 1 97 ? 20.203 38.010 9.030 1.00 32.61 97 GLY A CA 1
ATOM 759 C C . GLY A 1 97 ? 19.892 36.994 7.948 1.00 32.14 97 GLY A C 1
ATOM 760 O O . GLY A 1 97 ? 20.686 36.791 7.033 1.00 32.40 97 GLY A O 1
ATOM 761 N N . GLY A 1 98 ? 18.736 36.347 8.055 1.00 37.33 98 GLY A N 1
ATOM 762 C CA . GLY A 1 98 ? 18.343 35.363 7.064 1.00 37.74 98 GLY A CA 1
ATOM 763 C C . GLY A 1 98 ? 18.770 33.948 7.397 1.00 38.06 98 GLY A C 1
ATOM 764 O O . GLY A 1 98 ? 18.928 33.114 6.505 1.00 37.46 98 GLY A O 1
ATOM 765 N N . ALA A 1 99 ? 18.951 33.670 8.682 1.00 37.21 99 ALA A N 1
ATOM 766 C CA . ALA A 1 99 ? 19.366 32.347 9.122 1.00 37.37 99 ALA A CA 1
ATOM 767 C C . ALA A 1 99 ? 18.202 31.375 9.099 1.00 37.47 99 ALA A C 1
ATOM 768 O O . ALA A 1 99 ? 17.046 31.773 9.237 1.00 38.02 99 ALA A O 1
ATOM 770 N N . SER A 1 100 ? 18.519 30.098 8.918 1.00 41.98 100 SER A N 1
ATOM 771 C CA . SER A 1 100 ? 17.516 29.043 8.895 1.00 40.30 100 SER A CA 1
ATOM 772 C C . SER A 1 100 ? 17.907 27.963 9.891 1.00 38.82 100 SER A C 1
ATOM 773 O O . SER A 1 100 ? 18.658 27.042 9.563 1.00 40.22 100 SER A O 1
ATOM 776 N N . GLY A 1 101 ? 17.390 28.074 11.108 1.00 37.21 101 GLY A N 1
ATOM 777 C CA . GLY A 1 101 ? 17.724 27.104 12.131 1.00 33.64 101 GLY A CA 1
ATOM 778 C C . GLY A 1 101 ? 18.957 27.583 12.867 1.00 32.21 101 GLY A C 1
ATOM 779 O O . GLY A 1 101 ? 19.668 28.472 12.391 1.00 32.15 101 GLY A O 1
ATOM 780 N N . PHE A 1 102 ? 19.228 27.004 14.025 1.00 20.52 102 PHE A N 1
ATOM 781 C CA . PHE A 1 102 ? 20.386 27.428 14.786 1.00 20.12 102 PHE A CA 1
ATOM 782 C C . PHE A 1 102 ? 21.271 26.268 15.218 1.00 19.41 102 PHE A C 1
ATOM 783 O O . PHE A 1 102 ? 20.779 25.209 15.604 1.00 20.52 102 PHE A O 1
ATOM 791 N N . ILE A 1 103 ? 22.580 26.470 15.128 1.00 18.12 103 ILE A N 1
ATOM 792 C CA . ILE A 1 103 ? 23.544 25.471 15.566 1.00 18.67 103 ILE A CA 1
ATOM 793 C C . ILE A 1 103 ? 24.357 26.169 16.651 1.00 16.37 103 ILE A C 1
ATOM 794 O O . ILE A 1 103 ? 24.852 27.277 16.446 1.00 18.22 103 ILE A O 1
ATOM 799 N N . LEU A 1 104 ? 24.483 25.525 17.804 1.00 17.40 104 LEU A N 1
ATOM 800 C CA . LEU A 1 104 ? 25.176 26.122 18.946 1.00 18.78 104 LEU A CA 1
ATOM 801 C C . LEU A 1 104 ? 26.297 25.306 19.574 1.00 17.80 104 LEU A C 1
ATOM 802 O O . LEU A 1 104 ? 26.172 24.095 19.778 1.00 16.42 104 LEU A O 1
ATOM 807 N N . ASN A 1 105 ? 27.391 25.994 19.883 1.00 14.25 105 ASN A N 1
ATOM 808 C CA . ASN A 1 105 ? 28.532 25.386 20.547 1.00 14.21 105 ASN A CA 1
ATOM 809 C C . ASN A 1 105 ? 28.315 25.742 22.015 1.00 15.12 105 ASN A C 1
ATOM 810 O O . ASN A 1 105 ? 28.412 26.905 22.409 1.00 15.50 105 ASN A O 1
ATOM 815 N N . ALA A 1 106 ? 28.000 24.733 22.815 1.00 14.56 106 ALA A N 1
ATOM 816 C CA . ALA A 1 106 ? 27.708 24.935 24.229 1.00 16.30 106 ALA A CA 1
ATOM 817 C C . ALA A 1 106 ? 28.760 24.340 25.146 1.00 16.85 106 ALA A C 1
ATOM 818 O O . ALA A 1 106 ? 29.278 23.259 24.882 1.00 16.98 106 ALA A O 1
ATOM 820 N N . GLN A 1 107 ? 29.078 25.056 26.220 1.00 14.87 107 GLN A N 1
ATOM 821 C CA . GLN A 1 107 ? 30.020 24.549 27.210 1.00 17.60 107 GLN A CA 1
ATOM 822 C C . GLN A 1 107 ? 29.287 23.326 27.752 1.00 18.42 107 GLN A C 1
ATOM 823 O O . GLN A 1 107 ? 28.084 23.387 27.991 1.00 16.47 107 GLN A O 1
ATOM 829 N N . THR A 1 108 ? 29.994 22.220 27.939 1.00 21.69 108 THR A N 1
ATOM 830 C CA . THR A 1 108 ? 29.359 20.991 28.406 1.00 23.55 108 THR A CA 1
ATOM 831 C C . THR A 1 108 ? 28.433 21.156 29.612 1.00 24.77 108 THR A C 1
ATOM 832 O O . THR A 1 108 ? 27.333 20.605 29.635 1.00 26.28 108 THR A O 1
ATOM 836 N N . GLN A 1 109 ? 28.861 21.938 30.594 1.00 30.83 109 GLN A N 1
ATOM 837 C CA . GLN A 1 109 ? 28.081 22.158 31.812 1.00 32.61 109 GLN A CA 1
ATOM 838 C C . GLN A 1 109 ? 26.823 23.010 31.611 1.00 32.94 109 GLN A C 1
ATOM 839 O O . GLN A 1 109 ? 25.950 23.058 32.481 1.00 34.30 109 GLN A O 1
ATOM 845 N N . ALA A 1 110 ? 26.723 23.676 30.467 1.00 24.71 110 ALA A N 1
ATOM 846 C CA . ALA A 1 110 ? 25.575 24.531 30.188 1.00 24.56 110 ALA A CA 1
ATOM 847 C C . ALA A 1 110 ? 24.513 23.842 29.360 1.00 22.39 110 ALA A C 1
ATOM 848 O O . ALA A 1 110 ? 23.491 24.444 29.036 1.00 23.64 110 ALA A O 1
ATOM 850 N N . VAL A 1 111 ? 24.749 22.584 29.014 1.00 23.44 111 VAL A N 1
ATOM 851 C CA . VAL A 1 111 ? 23.801 21.840 28.195 1.00 22.63 111 VAL A CA 1
ATOM 852 C C . VAL A 1 111 ? 22.382 21.825 28.764 1.00 24.13 111 VAL A C 1
ATOM 853 O O . VAL A 1 111 ? 21.420 22.036 28.028 1.00 24.37 111 VAL A O 1
ATOM 857 N N . PRO A 1 112 ? 22.229 21.582 30.080 1.00 26.41 112 PRO A N 1
ATOM 858 C CA . PRO A 1 112 ? 20.889 21.558 30.683 1.00 26.55 112 PRO A CA 1
ATOM 859 C C . PRO A 1 112 ? 20.110 22.835 30.378 1.00 26.95 112 PRO A C 1
ATOM 860 O O . PRO A 1 112 ? 18.939 22.792 29.992 1.00 27.67 112 PRO A O 1
ATOM 864 N N . PHE A 1 113 ? 20.772 23.971 30.566 1.00 23.42 113 PHE A N 1
ATOM 865 C CA . PHE A 1 113 ? 20.165 25.265 30.305 1.00 23.41 113 PHE A CA 1
ATOM 866 C C . PHE A 1 113 ? 19.639 25.344 28.874 1.00 24.09 113 PHE A C 1
ATOM 867 O O . PHE A 1 113 ? 18.476 25.672 28.652 1.00 24.03 113 PHE A O 1
ATOM 875 N N . TYR A 1 114 ? 20.485 25.031 27.899 1.00 20.64 114 TYR A N 1
ATOM 876 C CA . TYR A 1 114 ? 20.060 25.115 26.509 1.00 20.87 114 TYR A CA 1
ATOM 877 C C . TYR A 1 114 ? 18.901 24.181 26.179 1.00 23.44 114 TYR A C 1
ATOM 878 O O . TYR A 1 114 ? 18.077 24.496 25.320 1.00 23.46 114 TYR A O 1
ATOM 887 N N . LYS A 1 115 ? 18.826 23.041 26.858 1.00 27.10 115 LYS A N 1
ATOM 888 C CA . LYS A 1 115 ? 17.719 22.124 26.617 1.00 30.75 115 LYS A CA 1
ATOM 889 C C . LYS A 1 115 ? 16.427 22.818 27.051 1.00 30.89 115 LYS A C 1
ATOM 890 O O . LYS A 1 115 ? 15.372 22.603 26.464 1.00 31.95 115 LYS A O 1
ATOM 896 N N . LYS A 1 116 ? 16.533 23.665 28.073 1.00 39.25 116 LYS A N 1
ATOM 897 C CA . LYS A 1 116 ? 15.394 24.424 28.583 1.00 40.60 116 LYS A CA 1
ATOM 898 C C . LYS A 1 116 ? 14.923 25.431 27.534 1.00 39.52 116 LYS A C 1
ATOM 899 O O . LYS A 1 116 ? 13.783 25.891 27.572 1.00 38.46 116 LYS A O 1
ATOM 905 N N . HIS A 1 117 ? 15.802 25.769 26.594 1.00 28.50 117 HIS A N 1
ATOM 906 C CA . HIS A 1 117 ? 15.444 26.717 25.549 1.00 26.69 117 HIS A CA 1
ATOM 907 C C . HIS A 1 117 ? 15.227 26.095 24.169 1.00 25.56 117 HIS A C 1
ATOM 908 O O . HIS A 1 117 ? 15.350 26.771 23.152 1.00 24.99 117 HIS A O 1
ATOM 915 N N . GLY A 1 118 ? 14.903 24.803 24.145 1.00 27.58 118 GLY A N 1
ATOM 916 C CA . GLY A 1 118 ? 14.626 24.122 22.888 1.00 26.56 118 GLY A CA 1
ATOM 917 C C . GLY A 1 118 ? 15.785 23.532 22.105 1.00 26.38 118 GLY A C 1
ATOM 918 O O . GLY A 1 118 ? 15.622 23.166 20.943 1.00 27.20 118 GLY A O 1
ATOM 919 N N . TYR A 1 119 ? 16.953 23.430 22.726 1.00 24.24 119 TYR A N 1
ATOM 920 C CA . TYR A 1 119 ? 18.120 22.877 22.045 1.00 24.94 119 TYR A CA 1
ATOM 921 C C . TYR A 1 119 ? 18.302 21.393 22.326 1.00 23.92 119 TYR A C 1
ATOM 922 O O . TYR A 1 119 ? 18.046 20.922 23.429 1.00 23.51 119 TYR A O 1
ATOM 931 N N . ARG A 1 120 ? 18.746 20.656 21.317 1.00 29.84 120 ARG A N 1
ATOM 932 C CA . ARG A 1 120 ? 18.998 19.231 21.473 1.00 30.70 120 ARG A CA 1
ATOM 933 C C . ARG A 1 120 ? 20.437 18.933 21.080 1.00 30.07 120 ARG A C 1
ATOM 934 O O . ARG A 1 120 ? 20.970 19.535 20.147 1.00 29.64 120 ARG A O 1
ATOM 942 N N . VAL A 1 121 ? 21.065 18.012 21.801 1.00 26.47 121 VAL A N 1
ATOM 943 C CA . VAL A 1 121 ? 22.438 17.632 21.500 1.00 26.14 121 VAL A CA 1
ATOM 944 C C . VAL A 1 121 ? 22.454 17.061 20.083 1.00 26.70 121 VAL A C 1
ATOM 945 O O . VAL A 1 121 ? 21.605 16.238 19.723 1.00 23.60 121 VAL A O 1
ATOM 949 N N . LEU A 1 122 ? 23.407 17.520 19.277 1.00 33.08 122 LEU A N 1
ATOM 950 C CA . LEU A 1 122 ? 23.528 17.078 17.892 1.00 33.22 122 LEU A CA 1
ATOM 951 C C . LEU A 1 122 ? 24.479 15.897 17.809 1.00 33.95 122 LEU A C 1
ATOM 952 O O . LEU A 1 122 ? 24.316 15.006 16.977 1.00 35.85 122 LEU A O 1
ATOM 957 N N . SER A 1 123 ? 25.477 15.895 18.682 1.00 31.18 123 SER A N 1
ATOM 958 C CA . SER A 1 123 ? 26.456 14.820 18.717 1.00 30.33 123 SER A CA 1
ATOM 959 C C . SER A 1 123 ? 26.980 14.668 20.131 1.00 30.23 123 SER A C 1
ATOM 960 O O . SER A 1 123 ? 27.149 15.656 20.845 1.00 29.10 123 SER A O 1
ATOM 963 N N . GLU A 1 124 ? 27.240 13.427 20.525 1.00 20.47 124 GLU A N 1
ATOM 964 C CA . GLU A 1 124 ? 27.741 13.121 21.856 1.00 21.42 124 GLU A CA 1
ATOM 965 C C . GLU A 1 124 ? 29.250 13.363 21.968 1.00 17.24 124 GLU A C 1
ATOM 966 O O . GLU A 1 124 ? 29.815 13.306 23.057 1.00 16.10 124 GLU A O 1
ATOM 972 N N . LYS A 1 125 ? 29.899 13.637 20.843 1.00 22.29 125 LYS A N 1
ATOM 973 C CA . LYS A 1 125 ? 31.340 13.875 20.839 1.00 20.76 125 LYS A CA 1
ATOM 974 C C . LYS A 1 125 ? 31.701 15.278 21.336 1.00 21.39 125 LYS A C 1
ATOM 975 O O . LYS A 1 125 ? 31.276 16.283 20.754 1.00 19.98 125 LYS A O 1
ATOM 981 N N . GLU A 1 126 ? 32.484 15.339 22.411 1.00 21.78 126 GLU A N 1
ATOM 982 C CA . GLU A 1 126 ? 32.921 16.614 22.977 1.00 22.89 126 GLU A CA 1
ATOM 983 C C . GLU A 1 126 ? 34.140 17.115 22.205 1.00 21.33 126 GLU A C 1
ATOM 984 O O . GLU A 1 126 ? 34.931 16.317 21.692 1.00 20.48 126 GLU A O 1
ATOM 990 N N . PHE A 1 127 ? 34.285 18.435 22.122 1.00 17.05 127 PHE A N 1
ATOM 991 C CA . PHE A 1 127 ? 35.408 19.044 21.419 1.00 18.18 127 PHE A CA 1
ATOM 992 C C . PHE A 1 127 ? 35.824 20.338 22.119 1.00 19.22 127 PHE A C 1
ATOM 993 O O . PHE A 1 127 ? 35.040 20.920 22.869 1.00 18.26 127 PHE A O 1
ATOM 1001 N N . LEU A 1 128 ? 37.054 20.781 21.879 1.00 19.34 128 LEU A N 1
ATOM 1002 C CA . LEU A 1 128 ? 37.547 22.018 22.479 1.00 21.94 128 LEU A CA 1
ATOM 1003 C C . LEU A 1 128 ? 37.265 23.166 21.517 1.00 24.04 128 LEU A C 1
ATOM 1004 O O . LEU A 1 128 ? 37.563 23.066 20.328 1.00 25.81 128 LEU A O 1
ATOM 1009 N N . ASP A 1 129 ? 36.677 24.248 22.017 1.00 36.92 129 ASP A N 1
ATOM 1010 C CA . ASP A 1 129 ? 36.395 25.385 21.155 1.00 39.44 129 ASP A CA 1
ATOM 1011 C C . ASP A 1 129 ? 37.545 26.369 21.306 1.00 42.59 129 ASP A C 1
ATOM 1012 O O . ASP A 1 129 ? 38.272 26.643 20.349 1.00 46.19 129 ASP A O 1
ATOM 1017 N N . ALA A 1 130 ? 37.705 26.904 22.510 1.00 34.79 130 ALA A N 1
ATOM 1018 C CA . ALA A 1 130 ? 38.796 27.826 22.792 1.00 33.68 130 ALA A CA 1
ATOM 1019 C C . ALA A 1 130 ? 39.556 27.168 23.928 1.00 32.36 130 ALA A C 1
ATOM 1020 O O . ALA A 1 130 ? 39.748 27.754 24.993 1.00 33.39 130 ALA A O 1
ATOM 1022 N N . GLY A 1 131 ? 39.962 25.926 23.694 1.00 24.69 131 GLY A N 1
ATOM 1023 C CA . GLY A 1 131 ? 40.680 25.178 24.705 1.00 23.01 131 GLY A CA 1
ATOM 1024 C C . GLY A 1 131 ? 39.748 24.642 25.775 1.00 21.81 131 GLY A C 1
ATOM 1025 O O . GLY A 1 131 ? 40.190 23.979 26.711 1.00 22.05 131 GLY A O 1
ATOM 1026 N N . ILE A 1 132 ? 38.454 24.905 25.626 1.00 23.87 132 ILE A N 1
ATOM 1027 C CA . ILE A 1 132 ? 37.460 24.472 26.603 1.00 22.14 132 ILE A CA 1
ATOM 1028 C C . ILE A 1 132 ? 36.446 23.478 26.023 1.00 20.49 132 ILE A C 1
ATOM 1029 O O . ILE A 1 132 ? 36.011 23.619 24.880 1.00 17.83 132 ILE A O 1
ATOM 1034 N N . PRO A 1 133 ? 36.058 22.462 26.818 1.00 20.24 133 PRO A N 1
ATOM 1035 C CA . PRO A 1 133 ? 35.101 21.414 26.436 1.00 20.62 133 PRO A CA 1
ATOM 1036 C C . PRO A 1 133 ? 33.704 21.913 26.089 1.00 18.35 133 PRO A C 1
ATOM 1037 O O . PRO A 1 133 ? 33.048 22.565 26.906 1.00 17.96 133 PRO A O 1
ATOM 1041 N N . HIS A 1 134 ? 33.258 21.583 24.879 1.00 15.35 134 HIS A N 1
ATOM 1042 C CA . HIS A 1 134 ? 31.933 21.966 24.377 1.00 15.17 134 HIS A CA 1
ATOM 1043 C C . HIS A 1 134 ? 31.230 20.772 23.710 1.00 14.67 134 HIS A C 1
ATOM 1044 O O . HIS A 1 134 ? 31.851 19.748 23.430 1.00 14.79 134 HIS A O 1
ATOM 1051 N N . LEU A 1 135 ? 29.933 20.929 23.455 1.00 14.97 135 LEU A N 1
ATOM 1052 C CA . LEU A 1 135 ? 29.111 19.940 22.754 1.00 16.71 135 LEU A CA 1
ATOM 1053 C C . LEU A 1 135 ? 28.306 20.778 21.762 1.00 18.72 135 LEU A C 1
ATOM 1054 O O . LEU A 1 135 ? 27.980 21.928 22.056 1.00 19.59 135 LEU A O 1
ATOM 1059 N N . GLN A 1 136 ? 27.987 20.230 20.594 1.00 18.26 136 GLN A N 1
ATOM 1060 C CA . GLN A 1 136 ? 27.227 20.995 19.612 1.00 18.65 136 GLN A CA 1
ATOM 1061 C C . GLN A 1 136 ? 25.749 20.634 19.674 1.00 19.72 136 GLN A C 1
ATOM 1062 O O . GLN A 1 136 ? 25.388 19.457 19.731 1.00 19.86 136 GLN A O 1
ATOM 1068 N N . MET A 1 137 ? 24.901 21.658 19.655 1.00 17.45 137 MET A N 1
ATOM 1069 C CA . MET A 1 137 ? 23.459 21.471 19.747 1.00 20.06 137 MET A CA 1
ATOM 1070 C C . MET A 1 137 ? 22.741 22.148 18.586 1.00 21.58 137 MET A C 1
ATOM 1071 O O . MET A 1 137 ? 23.322 22.982 17.882 1.00 20.13 137 MET A O 1
ATOM 1076 N N . MET A 1 138 ? 21.475 21.793 18.386 1.00 16.23 138 MET A N 1
ATOM 1077 C CA . MET A 1 138 ? 20.691 22.393 17.316 1.00 21.37 138 MET A CA 1
ATOM 1078 C C . MET A 1 138 ? 19.276 22.757 17.753 1.00 22.87 138 MET A C 1
ATOM 1079 O O . MET A 1 138 ? 18.715 22.152 18.673 1.00 19.82 138 MET A O 1
ATOM 1084 N N . LYS A 1 139 ? 18.715 23.753 17.076 1.00 22.87 139 LYS A N 1
ATOM 1085 C CA . LYS A 1 139 ? 17.364 24.232 17.334 1.00 27.88 139 LYS A CA 1
ATOM 1086 C C . LYS A 1 139 ? 16.753 24.599 15.980 1.00 30.14 139 LYS A C 1
ATOM 1087 O O . LYS A 1 139 ? 17.322 25.394 15.232 1.00 28.93 139 LYS A O 1
ATOM 1093 N N . ASP A 1 140 ? 15.605 24.012 15.661 1.00 46.92 140 ASP A N 1
ATOM 1094 C CA . ASP A 1 140 ? 14.947 24.287 14.388 1.00 50.23 140 ASP A CA 1
ATOM 1095 C C . ASP A 1 140 ? 13.856 25.340 14.518 1.00 51.08 140 ASP A C 1
ATOM 1096 O O . ASP A 1 140 ? 14.002 26.413 13.895 1.00 50.36 140 ASP A O 1
#